Protein AF-A0A962Z4Z8-F1 (afdb_monomer_lite)

pLDDT: mean 80.96, std 16.95, range [38.91, 97.88]

Sequence (71 aa):
MTDEFFIQPKAYDISKHYRARVVSSERITSEKAEAEVREIVLDIPAHSFVYVEGQSIGVLAPPPYEFGNDH

Foldseek 3Di:
DDPDPPPDPPPDPPVDDFDKDWPDWAWPDDPPDPDTDIDTDIDGPDPPDDDDPPDDDDDDDDDDPPDDDDD

Radius of gyration: 16.77 Å; chains: 1; bounding box: 47×30×43 Å

Structure (mmCIF, N/CA/C/O backbone):
data_AF-A0A962Z4Z8-F1
#
_entry.id   AF-A0A962Z4Z8-F1
#
loop_
_atom_site.group_PDB
_atom_site.id
_atom_site.type_symbol
_atom_site.label_atom_id
_atom_site.label_alt_id
_atom_site.label_comp_id
_atom_site.label_asym_id
_atom_site.label_entity_id
_atom_site.label_seq_id
_atom_site.pdbx_PDB_ins_code
_atom_site.Cartn_x
_atom_site.Cartn_y
_atom_site.Cartn_z
_atom_site.occupancy
_atom_site.B_iso_or_equiv
_atom_site.auth_seq_id
_atom_site.auth_comp_id
_atom_site.auth_asym_id
_atom_site.auth_atom_id
_atom_site.pdbx_PDB_model_num
ATOM 1 N N . MET A 1 1 ? 29.869 7.737 26.367 1.00 39.66 1 MET A N 1
ATOM 2 C CA . MET A 1 1 ? 29.090 8.474 25.358 1.00 39.66 1 MET A CA 1
ATOM 3 C C . MET A 1 1 ? 28.795 7.444 24.287 1.00 39.66 1 MET A C 1
ATOM 5 O O . MET A 1 1 ? 29.715 7.023 23.606 1.00 39.66 1 MET A O 1
ATOM 9 N N . THR 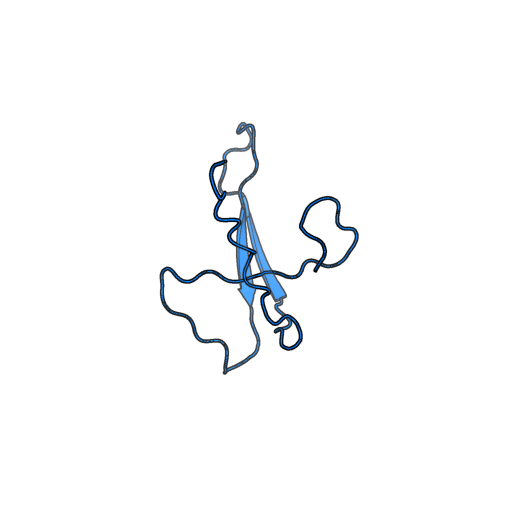A 1 2 ? 27.614 6.841 24.353 1.00 38.91 2 THR A N 1
ATOM 10 C CA . THR A 1 2 ? 27.189 5.737 23.486 1.00 38.91 2 THR A CA 1
ATOM 11 C C . THR A 1 2 ? 26.865 6.315 22.118 1.00 38.91 2 THR A C 1
ATOM 13 O O . THR A 1 2 ? 25.973 7.153 22.022 1.00 38.91 2 THR A O 1
ATOM 16 N N . ASP A 1 3 ? 27.610 5.902 21.094 1.00 45.06 3 ASP A N 1
ATOM 17 C CA . ASP A 1 3 ? 27.273 6.178 19.700 1.00 45.06 3 ASP A CA 1
ATOM 18 C C . ASP A 1 3 ? 25.945 5.483 19.394 1.00 45.06 3 ASP A C 1
ATOM 20 O O . ASP A 1 3 ? 25.881 4.270 19.180 1.00 45.06 3 ASP A O 1
ATOM 24 N N . GLU A 1 4 ? 24.858 6.247 19.448 1.00 51.69 4 GLU A N 1
ATOM 25 C CA . GLU A 1 4 ? 23.588 5.802 18.905 1.00 51.69 4 GLU A CA 1
ATOM 26 C C . GLU A 1 4 ? 23.775 5.624 17.400 1.00 51.69 4 GLU A C 1
ATOM 28 O O . GLU A 1 4 ? 24.041 6.575 16.662 1.00 51.69 4 GLU A O 1
ATOM 33 N N . PHE A 1 5 ? 23.673 4.377 16.942 1.00 52.00 5 PHE A N 1
ATOM 34 C CA . PHE A 1 5 ? 23.550 4.052 15.530 1.00 52.00 5 PHE A CA 1
ATOM 35 C C . PHE A 1 5 ? 22.239 4.656 15.013 1.00 52.00 5 PHE A C 1
ATOM 37 O O . PHE A 1 5 ? 21.202 3.996 14.976 1.00 52.00 5 PHE A O 1
ATOM 44 N N . PHE A 1 6 ? 22.281 5.924 14.609 1.00 49.19 6 PHE A N 1
ATOM 45 C CA . PHE A 1 6 ? 21.239 6.527 13.795 1.00 49.19 6 PHE A CA 1
ATOM 46 C C . PHE A 1 6 ? 21.266 5.828 12.438 1.00 49.19 6 PHE A C 1
ATOM 48 O O . PHE A 1 6 ? 22.043 6.178 11.548 1.00 49.19 6 PHE A O 1
ATOM 55 N N . ILE A 1 7 ? 20.428 4.803 12.280 1.00 48.25 7 ILE A N 1
ATOM 56 C CA . ILE A 1 7 ? 20.095 4.279 10.960 1.00 48.25 7 ILE A CA 1
ATOM 57 C C . ILE A 1 7 ? 19.380 5.419 10.240 1.00 48.25 7 ILE A C 1
ATOM 59 O O . ILE A 1 7 ? 18.199 5.667 10.476 1.00 48.25 7 ILE A O 1
ATOM 63 N N . GLN A 1 8 ? 20.102 6.147 9.388 1.00 50.66 8 GLN A N 1
ATOM 64 C CA . GLN A 1 8 ? 19.446 7.061 8.468 1.00 50.66 8 GLN A CA 1
ATOM 65 C C . GLN A 1 8 ? 18.500 6.228 7.597 1.00 50.66 8 GLN A C 1
ATOM 67 O O . GLN A 1 8 ? 18.953 5.234 7.013 1.00 50.66 8 GLN A O 1
ATOM 72 N N . PRO A 1 9 ? 17.200 6.572 7.517 1.00 54.19 9 PRO A N 1
ATOM 73 C CA . PRO A 1 9 ? 16.294 5.894 6.610 1.00 54.19 9 PRO A CA 1
ATOM 74 C C . PRO A 1 9 ? 16.908 5.982 5.219 1.00 54.19 9 PRO A C 1
ATOM 76 O O . PRO A 1 9 ? 17.252 7.069 4.754 1.00 54.19 9 PRO A O 1
ATOM 79 N N . LYS A 1 10 ? 17.113 4.836 4.572 1.00 56.88 10 LYS A N 1
ATOM 80 C CA . LYS A 1 10 ? 17.594 4.808 3.195 1.00 56.88 10 LYS A CA 1
ATOM 81 C C . LYS A 1 10 ? 16.615 5.638 2.367 1.00 56.88 10 LYS A C 1
ATOM 83 O O . LYS A 1 10 ? 15.459 5.242 2.235 1.00 56.88 10 LYS A O 1
ATOM 88 N N . ALA A 1 11 ? 17.061 6.786 1.860 1.00 65.88 11 ALA A N 1
ATOM 89 C CA . ALA A 1 11 ? 16.252 7.600 0.967 1.00 65.88 11 ALA A CA 1
ATOM 90 C C . ALA A 1 11 ? 15.894 6.731 -0.245 1.00 65.88 11 ALA A C 1
ATOM 92 O O . ALA A 1 11 ? 16.777 6.260 -0.968 1.00 65.88 11 ALA A O 1
ATOM 93 N N . TYR A 1 12 ? 14.607 6.429 -0.404 1.00 70.38 12 TYR A N 1
ATOM 94 C CA . TYR A 1 12 ? 14.128 5.741 -1.593 1.00 70.38 12 TYR A CA 1
ATOM 95 C C . TYR A 1 12 ? 14.252 6.707 -2.773 1.00 70.38 12 TYR A C 1
ATOM 97 O O . TYR A 1 12 ? 13.919 7.883 -2.652 1.00 70.38 12 TYR A O 1
ATOM 105 N N . ASP A 1 13 ? 14.745 6.226 -3.914 1.00 78.88 13 ASP A N 1
ATOM 106 C CA . ASP A 1 13 ? 14.745 7.024 -5.138 1.00 78.88 13 ASP A CA 1
ATOM 107 C C . ASP A 1 13 ? 13.303 7.163 -5.644 1.00 78.88 13 ASP A C 1
ATOM 109 O O . ASP A 1 13 ? 12.750 6.248 -6.255 1.00 78.88 13 ASP A O 1
ATOM 113 N N . ILE A 1 14 ? 12.689 8.312 -5.361 1.00 82.44 14 ILE A N 1
ATOM 114 C CA . ILE A 1 14 ? 11.315 8.637 -5.762 1.00 82.44 14 ILE A CA 1
ATOM 115 C C . ILE A 1 14 ? 11.227 9.259 -7.166 1.00 82.44 14 ILE A C 1
ATOM 117 O O . ILE A 1 14 ? 10.127 9.538 -7.654 1.00 82.44 14 ILE A O 1
ATOM 121 N N . SER A 1 15 ? 12.364 9.461 -7.850 1.00 82.38 15 SER A N 1
ATOM 122 C CA . SER A 1 15 ? 12.398 10.065 -9.191 1.00 82.38 15 SER A CA 1
ATOM 123 C C . SER A 1 15 ? 11.717 9.190 -10.248 1.00 82.38 15 SER A C 1
ATOM 125 O O . SER A 1 15 ? 11.207 9.697 -11.250 1.00 82.38 15 SER A O 1
ATOM 127 N N . LYS A 1 16 ? 11.666 7.874 -10.008 1.00 82.50 16 LYS A N 1
ATOM 128 C CA . LYS A 1 16 ? 11.017 6.881 -10.866 1.00 82.50 16 LYS A CA 1
ATOM 129 C C . LYS A 1 16 ? 9.911 6.173 -10.096 1.00 82.50 16 LYS A C 1
ATOM 131 O O . LYS A 1 16 ? 10.155 5.215 -9.372 1.00 82.50 16 LYS A O 1
ATOM 136 N N . HIS A 1 17 ? 8.683 6.628 -10.300 1.00 86.75 17 HIS A N 1
ATOM 137 C CA . HIS A 1 17 ? 7.487 6.036 -9.712 1.00 86.75 17 HIS A CA 1
ATOM 138 C C . HIS A 1 17 ? 6.506 5.598 -10.803 1.00 86.75 17 HIS A C 1
ATOM 140 O O . HIS A 1 17 ? 6.508 6.116 -11.922 1.00 86.75 17 HIS A O 1
ATOM 146 N N . TYR A 1 18 ? 5.642 4.646 -10.462 1.00 89.00 18 TYR A N 1
ATOM 147 C CA . TYR A 1 18 ? 4.541 4.225 -11.320 1.00 89.00 18 TYR A CA 1
ATOM 148 C C . TYR A 1 18 ? 3.259 4.949 -10.913 1.00 89.00 18 TYR A C 1
ATOM 150 O O . TYR A 1 18 ? 3.004 5.163 -9.728 1.00 89.00 18 TYR A O 1
ATOM 158 N N . ARG A 1 19 ? 2.420 5.297 -11.893 1.00 89.50 19 ARG A N 1
ATOM 159 C CA . ARG A 1 19 ? 1.044 5.719 -11.616 1.00 89.50 19 ARG A CA 1
ATOM 160 C C . ARG A 1 19 ? 0.174 4.481 -11.475 1.00 89.50 19 ARG A C 1
ATOM 162 O O . ARG A 1 19 ? -0.061 3.793 -12.462 1.00 89.50 19 ARG A O 1
ATOM 169 N N . ALA A 1 20 ? -0.286 4.218 -10.259 1.00 91.12 20 ALA A N 1
ATOM 170 C CA . ALA A 1 20 ? -1.232 3.150 -9.972 1.00 91.12 20 ALA A CA 1
ATOM 171 C C . ALA A 1 20 ? -2.674 3.678 -9.974 1.00 91.12 20 ALA A C 1
ATOM 173 O O . ALA A 1 20 ? -2.923 4.853 -9.698 1.00 91.12 20 ALA A O 1
ATOM 174 N N . ARG A 1 21 ? -3.630 2.792 -10.250 1.00 92.06 21 ARG A N 1
ATOM 175 C CA . ARG A 1 21 ? -5.065 3.047 -10.111 1.00 92.06 21 ARG A CA 1
ATOM 176 C C . ARG A 1 21 ? -5.620 2.159 -9.004 1.00 92.06 21 ARG A C 1
ATOM 178 O O . ARG A 1 21 ? -5.404 0.953 -9.020 1.00 92.06 21 ARG A O 1
ATOM 185 N N . VAL A 1 22 ? -6.371 2.737 -8.068 1.00 94.12 22 VAL A N 1
ATOM 186 C CA . VAL A 1 22 ? -7.093 1.943 -7.064 1.00 94.12 22 VAL A CA 1
ATOM 187 C C . VAL A 1 22 ? -8.227 1.192 -7.759 1.00 94.12 22 VAL A C 1
ATOM 189 O O . VAL A 1 22 ? -9.073 1.800 -8.417 1.00 94.12 22 VAL A O 1
ATOM 192 N N . VAL A 1 23 ? -8.217 -0.133 -7.647 1.00 96.94 23 VAL A N 1
ATOM 193 C CA . VAL A 1 23 ? -9.250 -1.025 -8.188 1.00 96.94 23 VAL A CA 1
ATOM 194 C C . VAL A 1 23 ? -10.335 -1.256 -7.151 1.00 96.94 23 VAL A C 1
ATOM 196 O O . VAL A 1 23 ? -11.517 -1.130 -7.462 1.00 96.94 23 VAL A O 1
ATOM 199 N N . SER A 1 24 ? -9.936 -1.560 -5.919 1.00 97.75 24 SER A N 1
ATOM 200 C CA . SER A 1 24 ? -10.846 -1.746 -4.795 1.00 97.75 24 SER A CA 1
ATOM 201 C C . SER A 1 24 ? -10.225 -1.224 -3.508 1.00 97.75 24 SER A C 1
ATOM 203 O O . SER A 1 24 ? -9.005 -1.096 -3.375 1.00 97.75 24 SER A O 1
ATOM 205 N N . SER A 1 25 ? -11.100 -0.900 -2.562 1.00 97.62 25 SER A N 1
ATOM 206 C CA . SER A 1 25 ? -10.719 -0.603 -1.194 1.00 97.62 25 SER A CA 1
ATOM 207 C C . SER A 1 25 ? -11.802 -1.149 -0.272 1.00 97.62 25 SER A C 1
ATOM 209 O O . SER A 1 25 ? -12.908 -0.610 -0.215 1.00 97.62 25 SER A O 1
ATOM 211 N N . GLU A 1 26 ? -11.508 -2.241 0.418 1.00 97.88 26 GLU A N 1
ATOM 212 C CA . GLU A 1 26 ? -12.468 -2.969 1.246 1.00 97.88 26 GLU A CA 1
ATOM 213 C C . GLU A 1 26 ? -12.038 -2.930 2.706 1.00 97.88 26 GLU A C 1
ATOM 215 O O . GLU A 1 26 ? -10.865 -3.102 3.022 1.00 97.88 26 GLU A O 1
ATOM 220 N N . ARG A 1 27 ? -12.983 -2.672 3.609 1.00 97.62 27 ARG A N 1
ATOM 221 C CA . ARG A 1 27 ? -12.719 -2.699 5.045 1.00 97.62 27 ARG A CA 1
ATOM 222 C C . ARG A 1 27 ? -12.651 -4.148 5.518 1.00 97.62 27 ARG A C 1
ATOM 224 O O . ARG A 1 27 ? -13.618 -4.881 5.359 1.00 97.62 27 ARG A O 1
ATOM 231 N N . ILE A 1 28 ? -11.546 -4.522 6.156 1.00 97.75 28 ILE A N 1
ATOM 232 C CA . ILE A 1 28 ? -11.350 -5.883 6.682 1.00 97.75 28 ILE A CA 1
ATOM 233 C C . ILE A 1 28 ? -11.581 -5.976 8.193 1.00 97.75 28 ILE A C 1
ATOM 235 O O . ILE A 1 28 ? -11.739 -7.068 8.735 1.00 97.75 28 ILE A O 1
ATOM 239 N N . THR A 1 29 ? -11.620 -4.841 8.899 1.00 97.56 29 THR A N 1
ATOM 240 C CA . THR A 1 29 ? -11.998 -4.806 10.317 1.00 97.56 29 THR A CA 1
ATOM 241 C C . THR A 1 29 ? -13.506 -4.629 10.496 1.00 97.56 29 THR A C 1
ATOM 243 O O . THR A 1 29 ? -14.175 -3.943 9.726 1.00 97.56 29 THR A O 1
ATOM 246 N N . SER A 1 30 ? -14.058 -5.214 11.563 1.00 96.62 30 SER A N 1
ATOM 247 C CA . SER A 1 30 ? -15.463 -5.025 11.965 1.00 96.62 30 SER A CA 1
ATOM 248 C C . SER A 1 30 ? -15.794 -3.554 12.216 1.00 96.62 30 SER A C 1
ATOM 250 O O . SER A 1 30 ? -14.970 -2.848 12.792 1.00 96.62 30 SER A O 1
ATOM 252 N N . GLU A 1 31 ? -17.005 -3.100 11.875 1.00 95.06 31 GLU A N 1
ATOM 253 C CA . GLU A 1 31 ? -17.477 -1.715 12.089 1.00 95.06 31 GLU A CA 1
ATOM 254 C C . GLU A 1 31 ? -17.310 -1.216 13.532 1.00 95.06 31 GLU A C 1
ATOM 256 O O . GLU A 1 31 ? -17.181 -0.021 13.767 1.00 95.06 31 GLU A O 1
ATOM 261 N N . LYS A 1 32 ? -17.281 -2.135 14.504 1.00 96.00 32 LYS A N 1
ATOM 262 C CA . LYS A 1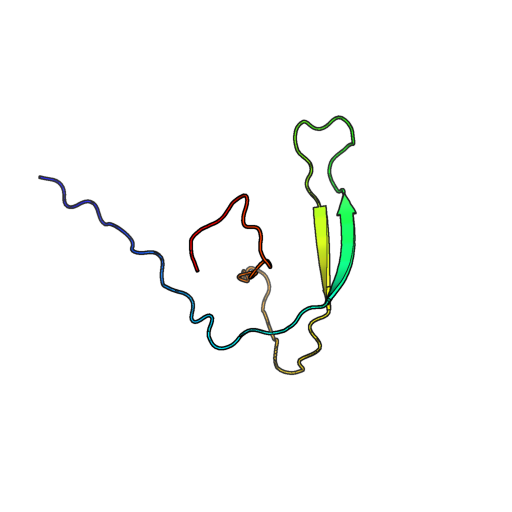 32 ? -17.096 -1.821 15.928 1.00 96.00 32 LYS A CA 1
ATOM 263 C C . LYS A 1 32 ? -15.630 -1.714 16.362 1.00 96.00 32 LYS A C 1
ATOM 265 O O . LYS A 1 32 ? -15.375 -1.437 17.528 1.00 96.00 32 LYS A O 1
ATOM 270 N N . ALA A 1 33 ? -14.678 -2.013 15.481 1.00 96.88 33 ALA A N 1
ATOM 271 C CA . ALA A 1 33 ? -13.256 -1.937 15.792 1.00 96.88 33 ALA A CA 1
ATOM 272 C C . ALA A 1 33 ? -12.814 -0.478 15.963 1.00 96.88 33 ALA A C 1
ATOM 274 O O . ALA A 1 33 ? -13.225 0.387 15.192 1.00 96.88 33 ALA A O 1
ATOM 275 N N . GLU A 1 34 ? -11.933 -0.235 16.935 1.00 95.75 34 GLU A N 1
ATOM 276 C CA . GLU A 1 34 ? -11.384 1.097 17.229 1.00 95.75 34 GLU A CA 1
ATOM 277 C C . GLU A 1 34 ? -10.621 1.699 16.043 1.00 95.75 34 GLU A C 1
ATOM 279 O O . GLU A 1 34 ? -10.616 2.913 15.862 1.00 95.75 34 GLU A O 1
ATOM 284 N N . ALA A 1 35 ? -10.007 0.845 15.219 1.00 94.31 35 ALA A N 1
ATOM 285 C CA . ALA A 1 35 ? -9.280 1.241 14.025 1.00 94.31 35 ALA A CA 1
ATOM 286 C C . ALA A 1 35 ? -9.840 0.565 12.767 1.00 94.31 35 ALA A C 1
ATOM 288 O O . ALA A 1 35 ? -10.184 -0.625 12.736 1.00 94.31 35 ALA A O 1
ATOM 289 N N . GLU A 1 36 ? -9.890 1.346 11.696 1.00 95.50 36 GLU A N 1
ATOM 290 C CA . GLU A 1 36 ? -10.194 0.860 10.362 1.00 95.50 36 GLU A CA 1
ATOM 291 C C . GLU A 1 36 ? -8.931 0.325 9.690 1.00 95.50 36 GLU A C 1
ATOM 293 O O . GLU A 1 36 ? -7.937 1.037 9.572 1.00 95.50 36 GLU A O 1
ATOM 298 N N . VAL A 1 37 ? -8.987 -0.914 9.205 1.00 96.31 37 VAL A N 1
ATOM 299 C CA . VAL A 1 37 ? -7.970 -1.458 8.301 1.00 96.31 37 VAL A CA 1
ATOM 300 C C . VAL A 1 37 ? -8.658 -1.836 7.004 1.00 96.31 37 VAL A C 1
ATOM 302 O O . VAL A 1 37 ? -9.755 -2.406 7.017 1.00 96.31 37 VAL A O 1
ATOM 305 N N . ARG A 1 38 ? -8.011 -1.508 5.884 1.00 97.19 38 ARG A N 1
ATOM 306 C CA . ARG A 1 38 ? -8.528 -1.786 4.548 1.00 97.19 38 ARG A CA 1
ATOM 307 C C . ARG A 1 38 ? -7.544 -2.602 3.727 1.00 97.19 38 ARG A C 1
ATOM 309 O O . ARG A 1 38 ? -6.340 -2.363 3.781 1.00 97.19 38 ARG A O 1
ATOM 316 N N . GLU A 1 39 ? -8.082 -3.511 2.930 1.00 97.50 39 GLU A N 1
ATOM 317 C CA . GLU A 1 39 ? -7.395 -4.086 1.783 1.00 97.50 39 GLU A CA 1
ATOM 318 C C . GLU A 1 39 ? -7.539 -3.124 0.601 1.00 97.50 39 GLU A C 1
ATOM 320 O O . GLU A 1 39 ? -8.639 -2.655 0.302 1.00 97.50 39 GLU A O 1
ATOM 325 N N . ILE A 1 40 ? -6.428 -2.801 -0.061 1.00 96.56 40 ILE A N 1
ATOM 326 C CA . ILE A 1 40 ? -6.409 -1.927 -1.236 1.00 96.56 40 ILE A CA 1
ATOM 327 C C . ILE A 1 40 ? -5.774 -2.695 -2.388 1.00 96.56 40 ILE A C 1
ATOM 329 O O . ILE A 1 40 ? -4.601 -3.059 -2.317 1.00 96.56 40 ILE A O 1
ATOM 333 N N . VAL A 1 41 ? -6.529 -2.893 -3.468 1.00 95.94 41 VAL A N 1
ATOM 334 C CA . VAL A 1 41 ? -6.012 -3.514 -4.693 1.00 95.94 41 VAL A CA 1
ATOM 335 C C . VAL A 1 41 ? -5.617 -2.419 -5.673 1.00 95.94 41 VAL A C 1
ATOM 337 O O . VAL A 1 41 ? -6.427 -1.553 -6.018 1.00 95.94 41 VAL A O 1
ATOM 340 N N . LEU A 1 42 ? -4.366 -2.458 -6.126 1.00 93.81 42 LEU A N 1
ATOM 341 C CA . LEU A 1 42 ? -3.792 -1.491 -7.057 1.00 93.81 42 LEU A CA 1
ATOM 342 C C . LEU A 1 42 ? -3.570 -2.138 -8.426 1.00 93.81 42 LEU A C 1
ATOM 344 O O . LEU A 1 42 ? -2.930 -3.179 -8.534 1.00 93.81 42 LEU A O 1
ATOM 348 N N . ASP A 1 43 ? -4.059 -1.483 -9.473 1.00 92.94 43 ASP A N 1
ATOM 349 C CA . ASP A 1 43 ? -3.713 -1.777 -10.860 1.00 92.94 43 ASP A CA 1
ATOM 350 C C . ASP A 1 43 ? -2.518 -0.910 -11.262 1.00 92.94 43 ASP A C 1
ATOM 352 O O . ASP A 1 43 ? -2.585 0.325 -11.227 1.00 92.94 43 ASP A O 1
ATOM 356 N N . ILE A 1 44 ? -1.411 -1.565 -11.605 1.00 91.31 44 ILE A N 1
ATOM 357 C CA . ILE A 1 44 ? -0.169 -0.928 -12.032 1.00 91.31 44 ILE A CA 1
ATOM 358 C C . ILE A 1 44 ? -0.005 -1.239 -13.526 1.00 91.31 44 ILE A C 1
ATOM 360 O O . ILE A 1 44 ? 0.425 -2.338 -13.872 1.00 91.31 44 ILE A O 1
ATOM 364 N N . PRO A 1 45 ? -0.296 -0.288 -14.432 1.00 79.94 45 PRO A N 1
ATOM 365 C CA . PRO A 1 45 ? -0.363 -0.539 -15.875 1.00 79.94 45 PRO A CA 1
ATOM 366 C C . PRO A 1 45 ? 1.009 -0.753 -16.548 1.00 79.94 45 PRO A C 1
ATOM 368 O O . PRO A 1 45 ? 1.125 -0.660 -17.768 1.00 79.94 45 PRO A O 1
ATOM 371 N N . ALA A 1 46 ? 2.072 -1.018 -15.784 1.00 75.25 46 ALA A N 1
ATOM 372 C CA . ALA A 1 46 ? 3.428 -1.167 -16.293 1.00 75.25 46 ALA A CA 1
ATOM 373 C C . ALA A 1 46 ? 3.868 -2.634 -16.288 1.00 75.25 46 ALA A C 1
ATOM 375 O O . ALA A 1 46 ? 4.061 -3.233 -15.232 1.00 75.25 46 ALA A O 1
ATOM 376 N N . HIS A 1 47 ? 4.139 -3.174 -17.479 1.00 66.69 47 HIS A N 1
ATOM 377 C CA . HIS A 1 47 ? 4.651 -4.537 -17.680 1.00 66.69 47 HIS A CA 1
ATOM 378 C C . HIS A 1 47 ? 5.975 -4.841 -16.951 1.00 66.69 47 HIS A C 1
ATOM 380 O O . HIS A 1 47 ? 6.374 -5.997 -16.871 1.00 66.69 47 HIS A O 1
ATOM 386 N N . SER A 1 48 ? 6.676 -3.819 -16.452 1.00 79.12 48 SER A N 1
ATOM 387 C CA . SER A 1 48 ? 7.956 -3.947 -15.752 1.00 79.12 48 SER A CA 1
ATOM 388 C C . SER A 1 48 ? 7.840 -4.022 -14.230 1.00 79.12 48 SER A C 1
ATOM 390 O O . SER A 1 48 ? 8.862 -4.202 -13.568 1.00 79.12 48 SER A O 1
ATOM 392 N N . PHE A 1 49 ? 6.648 -3.849 -13.651 1.00 85.75 49 PHE A N 1
ATOM 393 C CA . PHE A 1 49 ? 6.482 -3.970 -12.206 1.00 85.75 49 PHE A CA 1
ATOM 394 C C . PHE A 1 49 ? 6.362 -5.447 -11.815 1.00 85.75 49 PHE A C 1
ATOM 396 O O . PHE A 1 49 ? 5.316 -6.065 -11.989 1.00 85.75 49 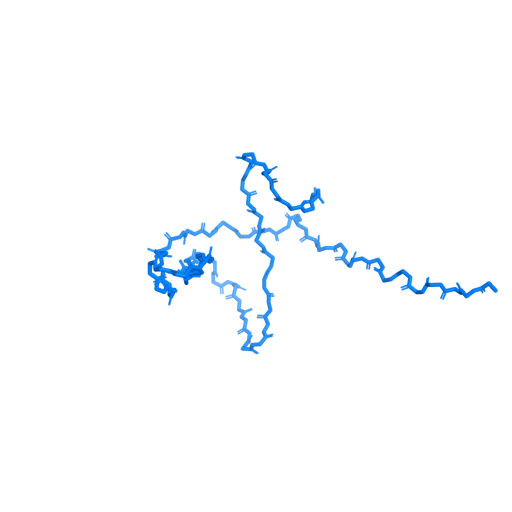PHE A O 1
ATOM 403 N N . VAL A 1 50 ? 7.454 -6.013 -11.303 1.00 88.19 50 VAL A N 1
ATOM 404 C CA . VAL A 1 50 ? 7.536 -7.403 -10.838 1.00 88.19 50 VAL A CA 1
ATOM 405 C C . VAL A 1 50 ? 7.978 -7.396 -9.381 1.00 88.19 50 VAL A C 1
ATOM 407 O O . VAL A 1 50 ? 8.889 -6.652 -9.017 1.00 88.19 50 VAL A O 1
ATOM 410 N N . TYR A 1 51 ? 7.341 -8.222 -8.557 1.00 89.75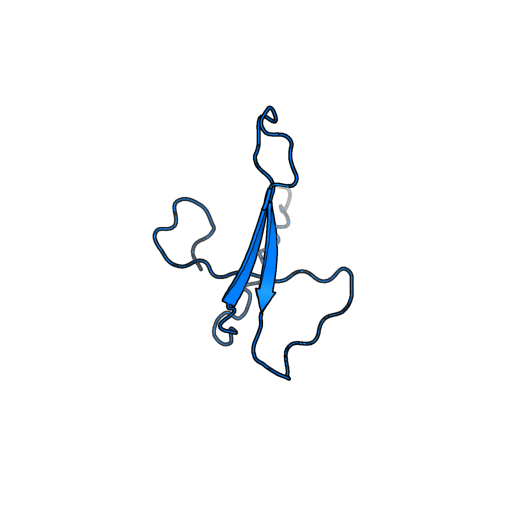 51 TYR A N 1
ATOM 411 C CA . TYR A 1 51 ? 7.661 -8.379 -7.142 1.00 89.75 51 TYR A CA 1
ATOM 412 C C . TYR A 1 51 ? 7.625 -9.858 -6.748 1.00 89.75 51 TYR A C 1
ATOM 414 O O . TYR A 1 51 ? 7.075 -10.690 -7.469 1.00 89.75 51 TYR A O 1
ATOM 422 N N . VAL A 1 52 ? 8.224 -10.166 -5.602 1.00 94.38 52 VAL A N 1
ATOM 423 C CA . VAL A 1 52 ? 8.159 -11.476 -4.939 1.00 94.38 52 VA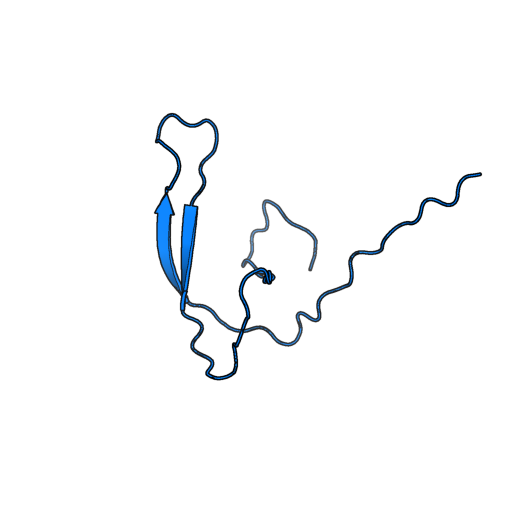L A CA 1
ATOM 424 C C . VAL A 1 52 ? 7.459 -11.311 -3.593 1.00 94.38 52 VAL A C 1
ATOM 426 O O . VAL A 1 52 ? 7.516 -10.242 -2.978 1.00 94.38 52 VAL A O 1
ATOM 429 N N . GLU A 1 53 ? 6.786 -12.358 -3.127 1.00 93.50 53 GLU A N 1
ATOM 430 C CA . GLU A 1 53 ? 6.109 -12.368 -1.837 1.00 93.50 53 GLU A CA 1
ATOM 431 C C . GLU A 1 53 ? 7.062 -11.995 -0.689 1.00 93.50 53 GLU A C 1
ATOM 433 O O . GLU A 1 53 ? 8.222 -12.407 -0.637 1.00 93.50 53 GLU A O 1
ATOM 438 N N . GLY A 1 54 ? 6.554 -11.191 0.248 1.00 94.31 54 GLY A N 1
ATOM 439 C CA . GLY A 1 54 ? 7.325 -10.674 1.381 1.00 94.31 54 GLY A CA 1
ATOM 440 C C . GLY A 1 54 ? 8.073 -9.364 1.106 1.00 94.31 54 GLY A C 1
ATOM 441 O O . GLY A 1 54 ? 8.632 -8.792 2.041 1.00 94.31 54 GLY A O 1
ATOM 442 N N . GLN A 1 55 ? 8.073 -8.856 -0.132 1.00 92.88 55 GLN A N 1
ATOM 443 C CA . GLN A 1 55 ? 8.551 -7.503 -0.431 1.00 92.88 55 GLN A CA 1
ATOM 444 C C . GLN A 1 55 ? 7.512 -6.434 -0.066 1.00 92.88 55 GLN A C 1
ATOM 446 O O . GLN A 1 55 ? 6.306 -6.674 -0.091 1.00 92.88 55 GLN A O 1
ATOM 451 N N . SER A 1 56 ? 8.002 -5.226 0.215 1.00 90.38 56 SER A N 1
ATOM 452 C CA . SER A 1 56 ? 7.186 -4.040 0.491 1.00 90.38 56 SER A CA 1
ATOM 453 C C . SER A 1 56 ? 7.367 -2.989 -0.599 1.00 90.38 56 SER A C 1
ATOM 455 O O . SER A 1 56 ? 8.418 -2.919 -1.240 1.00 90.38 56 SER A O 1
ATOM 457 N N . ILE A 1 57 ? 6.361 -2.131 -0.764 1.00 89.56 57 ILE A N 1
ATOM 458 C CA . ILE A 1 57 ? 6.388 -0.994 -1.691 1.00 89.56 57 ILE A CA 1
ATOM 459 C C . ILE A 1 57 ? 6.220 0.320 -0.927 1.00 89.56 57 ILE A C 1
ATOM 461 O O . ILE A 1 57 ? 5.546 0.367 0.101 1.00 89.56 57 ILE A O 1
ATOM 465 N N . GLY A 1 58 ? 6.815 1.391 -1.449 1.00 88.94 58 GLY A N 1
ATOM 466 C CA . GLY A 1 58 ? 6.514 2.755 -1.020 1.00 88.94 58 GLY A CA 1
ATOM 467 C C . GLY A 1 58 ? 5.334 3.315 -1.811 1.00 88.94 58 GLY A C 1
ATOM 468 O O . GLY A 1 58 ? 5.254 3.118 -3.024 1.00 88.94 58 GLY A O 1
ATOM 469 N N . VAL A 1 59 ? 4.432 4.026 -1.136 1.00 87.75 59 VAL A N 1
ATOM 470 C CA . VAL A 1 59 ? 3.298 4.714 -1.765 1.00 87.75 59 VAL A CA 1
ATOM 471 C C . VAL A 1 5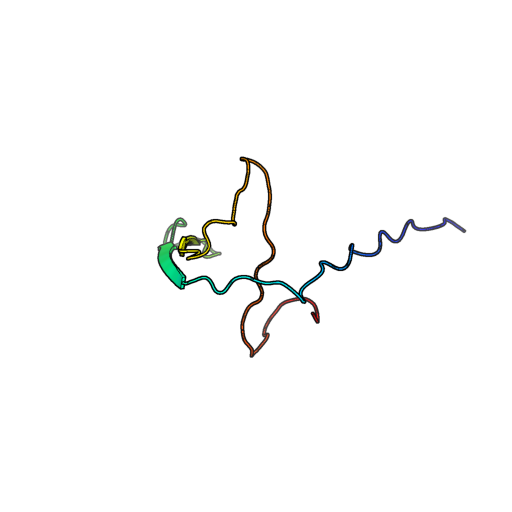9 ? 3.484 6.215 -1.587 1.00 87.75 59 VAL A C 1
ATOM 473 O O . VAL A 1 59 ? 3.601 6.698 -0.465 1.00 87.75 59 VAL A O 1
ATOM 476 N N . LEU A 1 60 ? 3.498 6.947 -2.700 1.00 87.38 60 LEU A N 1
ATOM 477 C CA . LEU A 1 60 ? 3.491 8.407 -2.703 1.00 87.38 60 LEU A CA 1
ATOM 478 C C . LEU A 1 60 ? 2.036 8.873 -2.753 1.00 87.38 60 LEU A C 1
ATOM 480 O O . LEU A 1 60 ? 1.391 8.804 -3.802 1.00 87.38 60 LEU A O 1
ATOM 484 N N . ALA A 1 61 ? 1.499 9.286 -1.607 1.00 82.69 61 ALA A N 1
ATOM 485 C CA . ALA A 1 61 ? 0.172 9.885 -1.547 1.00 82.69 61 ALA A CA 1
ATOM 486 C C . ALA A 1 61 ? 0.195 11.285 -2.194 1.00 82.69 61 ALA A C 1
ATOM 488 O O . ALA A 1 61 ? 1.242 11.928 -2.202 1.00 82.69 61 ALA A O 1
ATOM 489 N N . PRO A 1 62 ? -0.921 11.773 -2.757 1.00 80.06 62 PRO A N 1
ATOM 490 C CA . PRO A 1 62 ? -1.053 13.177 -3.129 1.00 80.06 62 PRO A CA 1
ATOM 491 C C . PRO A 1 62 ? -1.333 14.053 -1.891 1.00 80.06 62 PRO A C 1
ATOM 493 O O . PRO A 1 62 ? -1.855 13.552 -0.893 1.00 80.06 62 PRO A O 1
ATOM 496 N N . PRO A 1 63 ? -1.043 15.365 -1.951 1.00 74.75 63 PRO A N 1
ATOM 497 C CA . PRO A 1 63 ? -1.369 16.296 -0.874 1.00 74.75 63 PRO A CA 1
ATOM 498 C C . PRO A 1 63 ? -2.895 16.485 -0.724 1.00 74.75 63 PRO A C 1
ATOM 500 O O . PRO A 1 63 ? -3.632 16.287 -1.696 1.00 74.75 63 PRO A O 1
ATOM 503 N N . PRO A 1 64 ? -3.383 16.951 0.444 1.00 74.94 64 PRO A N 1
ATOM 504 C CA . PRO A 1 64 ? -2.617 17.379 1.618 1.00 74.94 64 PRO A CA 1
ATOM 505 C C . PRO A 1 64 ? -2.140 16.212 2.495 1.00 74.94 64 PRO A C 1
ATOM 507 O O . PRO A 1 64 ? -2.862 15.243 2.717 1.00 74.94 64 PRO A O 1
ATOM 510 N N . TYR A 1 65 ? -0.922 16.338 3.025 1.00 69.31 65 TYR A N 1
ATOM 511 C CA . TYR A 1 65 ? -0.327 15.352 3.926 1.00 69.31 65 TYR A CA 1
ATOM 512 C C . TYR A 1 65 ? -0.741 15.656 5.358 1.00 69.31 65 TYR A C 1
ATOM 514 O O . TYR A 1 65 ? -0.137 16.488 6.027 1.00 69.31 65 TYR A O 1
ATOM 522 N N . GLU A 1 66 ? -1.798 15.002 5.825 1.00 64.75 66 GLU A N 1
ATOM 523 C CA . GLU A 1 66 ? -2.153 15.052 7.247 1.00 64.75 66 GLU A CA 1
ATOM 524 C C . GLU A 1 66 ? -1.157 14.230 8.089 1.00 64.75 66 GLU A C 1
ATOM 526 O O . GLU A 1 66 ? -0.893 14.555 9.243 1.00 64.75 66 GLU A O 1
ATOM 531 N N . PHE A 1 67 ? -0.542 13.205 7.481 1.00 63.25 67 PHE A N 1
ATOM 532 C CA . PHE A 1 67 ? 0.428 12.302 8.101 1.00 63.25 67 PHE A CA 1
ATOM 533 C C . PHE A 1 67 ? 1.485 11.842 7.081 1.00 63.25 67 PHE A C 1
ATOM 535 O O . PHE A 1 67 ? 1.187 11.723 5.892 1.00 63.25 67 PHE A O 1
ATOM 542 N N . GLY A 1 68 ? 2.700 11.532 7.547 1.00 63.19 68 GLY A N 1
ATOM 543 C CA . GLY A 1 68 ? 3.795 11.001 6.722 1.00 63.19 68 GLY A CA 1
ATOM 544 C C . GLY A 1 68 ? 5.128 11.720 6.947 1.00 63.19 68 GLY A C 1
ATOM 545 O O . GLY A 1 68 ? 5.194 12.696 7.687 1.00 63.19 68 GLY A O 1
ATOM 546 N N . ASN A 1 69 ? 6.188 11.216 6.312 1.00 64.06 69 ASN A N 1
ATOM 547 C CA . ASN A 1 69 ? 7.470 11.920 6.230 1.00 64.06 69 ASN A CA 1
ATOM 548 C C . ASN A 1 69 ? 7.465 12.871 5.026 1.00 64.06 69 ASN A C 1
ATOM 550 O O . ASN A 1 69 ? 6.875 12.547 3.988 1.00 64.06 69 ASN A O 1
ATOM 554 N N . ASP A 1 70 ? 8.184 13.988 5.146 1.00 61.59 70 ASP A N 1
ATOM 555 C CA . ASP A 1 70 ? 8.551 14.818 3.996 1.00 61.59 70 ASP A CA 1
ATOM 556 C C . ASP A 1 70 ? 9.325 13.947 2.988 1.00 61.59 70 ASP A C 1
ATOM 558 O O . ASP A 1 70 ? 10.218 13.187 3.378 1.00 61.59 70 ASP A O 1
ATOM 562 N N . HIS A 1 71 ? 8.920 13.990 1.716 1.00 59.28 71 HIS A N 1
ATOM 563 C CA . HIS A 1 71 ? 9.426 13.127 0.639 1.00 59.28 71 HIS A CA 1
ATOM 564 C C . HIS A 1 71 ? 10.354 13.876 -0.314 1.00 59.28 71 HIS A C 1
ATOM 566 O O . HIS A 1 71 ? 10.056 15.047 -0.642 1.00 59.28 71 HIS A O 1
#

Secondary structure (DSSP, 8-state):
--------------SS----EEEEEEE-S-TTSSS--EEEEEE---TT----TT------PPSP-SSS---